Protein AF-A0A2V1BIX9-F1 (afdb_monomer_lite)

Structure (mmCIF, N/CA/C/O backbone):
data_AF-A0A2V1BIX9-F1
#
_entry.id   AF-A0A2V1BIX9-F1
#
loop_
_atom_site.group_PDB
_atom_site.id
_atom_site.type_symbol
_atom_site.label_atom_id
_atom_site.label_alt_id
_atom_site.label_comp_id
_atom_site.label_asym_id
_atom_site.label_entity_id
_atom_site.label_seq_id
_atom_site.pdbx_PDB_ins_code
_atom_site.Cartn_x
_atom_site.Cartn_y
_atom_site.Cartn_z
_atom_site.occupancy
_atom_site.B_iso_or_equiv
_atom_site.auth_seq_id
_atom_site.auth_comp_id
_atom_site.auth_asym_id
_atom_site.auth_atom_id
_atom_site.pdbx_PDB_model_num
ATOM 1 N N . SER A 1 1 ? 11.055 4.282 -19.308 1.00 77.00 1 SER A N 1
ATOM 2 C CA . SER A 1 1 ? 12.093 5.345 -19.260 1.00 77.00 1 SER A CA 1
ATOM 3 C C . SER A 1 1 ? 12.075 6.174 -20.543 1.00 77.00 1 SER A C 1
ATOM 5 O O . SER A 1 1 ? 12.143 5.588 -21.618 1.00 77.00 1 SER A O 1
ATOM 7 N N . LEU A 1 2 ? 12.036 7.515 -20.472 1.00 84.62 2 LEU A N 1
ATOM 8 C CA . LEU A 1 2 ? 12.092 8.401 -21.658 1.00 84.62 2 LEU A CA 1
ATOM 9 C C . LEU A 1 2 ? 13.398 8.258 -22.461 1.00 84.62 2 LEU A C 1
ATOM 11 O O . LEU A 1 2 ? 13.407 8.435 -23.678 1.00 84.62 2 LEU A O 1
ATOM 15 N N . LEU A 1 3 ? 14.493 7.877 -21.798 1.00 88.12 3 LEU A N 1
ATOM 16 C CA . LEU A 1 3 ? 15.776 7.629 -22.459 1.00 88.12 3 LEU A CA 1
ATOM 17 C C . LEU A 1 3 ? 15.708 6.441 -23.425 1.00 88.12 3 LEU A C 1
ATOM 19 O O . LEU A 1 3 ? 16.357 6.482 -24.464 1.00 88.12 3 LEU A O 1
ATOM 23 N N . LEU A 1 4 ? 14.892 5.419 -23.133 1.00 88.06 4 LEU A N 1
ATOM 24 C CA . LEU A 1 4 ? 14.691 4.287 -24.047 1.00 88.06 4 LEU A CA 1
ATOM 25 C C . LEU A 1 4 ? 13.944 4.704 -25.317 1.00 88.06 4 LEU A C 1
ATOM 27 O O . LEU A 1 4 ? 14.273 4.220 -26.394 1.00 88.06 4 LEU A O 1
ATOM 31 N N . VAL A 1 5 ? 12.990 5.635 -25.206 1.00 90.31 5 VAL A N 1
ATOM 32 C CA . VAL A 1 5 ? 12.296 6.211 -26.370 1.00 90.31 5 VAL A CA 1
ATOM 33 C C . VAL A 1 5 ? 13.284 6.988 -27.239 1.00 90.31 5 VAL A C 1
ATOM 35 O O . VAL A 1 5 ? 13.333 6.801 -28.453 1.00 90.31 5 VAL A O 1
ATOM 38 N N . ARG A 1 6 ? 14.144 7.803 -26.613 1.00 90.81 6 ARG A N 1
ATOM 39 C CA . ARG A 1 6 ? 15.203 8.530 -27.325 1.00 90.81 6 ARG A CA 1
ATOM 40 C C . ARG A 1 6 ? 16.206 7.584 -27.989 1.00 90.81 6 ARG A C 1
ATOM 42 O O . ARG A 1 6 ? 16.569 7.801 -29.140 1.00 90.81 6 ARG A O 1
ATOM 49 N N . LEU A 1 7 ? 16.620 6.524 -27.293 1.00 89.69 7 LEU A N 1
ATOM 50 C CA . LEU A 1 7 ? 17.505 5.495 -27.837 1.00 89.69 7 LEU A CA 1
ATOM 51 C C . LEU A 1 7 ? 16.885 4.817 -29.066 1.00 89.69 7 LEU A C 1
ATOM 53 O O . LEU A 1 7 ? 17.559 4.679 -30.081 1.00 89.69 7 LEU A O 1
ATOM 57 N N . GLN A 1 8 ? 15.602 4.451 -29.005 1.00 90.38 8 GLN A N 1
ATOM 58 C CA . GLN A 1 8 ? 14.879 3.870 -30.138 1.00 90.38 8 GLN A CA 1
ATOM 59 C C . GLN A 1 8 ? 14.873 4.808 -31.357 1.00 90.38 8 GLN A C 1
ATOM 61 O O . GLN A 1 8 ? 15.106 4.341 -32.470 1.00 90.38 8 GLN A O 1
ATOM 66 N N . SER A 1 9 ? 14.658 6.117 -31.151 1.00 92.00 9 SER A N 1
ATOM 67 C CA . SER A 1 9 ? 14.722 7.121 -32.229 1.00 92.00 9 SER A CA 1
ATOM 68 C C . SER A 1 9 ? 16.102 7.158 -32.882 1.00 92.00 9 SER A C 1
ATOM 70 O O . SER A 1 9 ? 16.207 7.055 -34.099 1.00 92.00 9 SER A O 1
ATOM 72 N N . ILE A 1 10 ? 17.169 7.207 -32.076 1.00 91.81 10 ILE A N 1
ATOM 73 C CA . ILE A 1 10 ? 18.553 7.246 -32.576 1.00 91.81 10 ILE A CA 1
ATOM 74 C C . ILE A 1 10 ? 18.898 5.968 -33.353 1.00 91.81 10 ILE A C 1
ATOM 76 O O . ILE A 1 10 ? 19.552 6.038 -34.393 1.00 91.81 10 ILE A O 1
ATOM 80 N N . ILE A 1 11 ? 18.457 4.800 -32.873 1.00 89.69 11 ILE A N 1
ATOM 81 C CA . ILE A 1 11 ? 18.672 3.524 -33.571 1.00 89.69 11 ILE A CA 1
ATOM 82 C C . ILE A 1 11 ? 17.945 3.528 -34.920 1.00 89.69 11 ILE A C 1
ATOM 84 O O . ILE A 1 11 ? 18.535 3.148 -35.931 1.00 89.69 11 ILE A O 1
ATOM 88 N N . LYS A 1 12 ? 16.698 4.011 -34.950 1.00 89.81 12 LYS A N 1
ATOM 89 C CA . LYS A 1 12 ? 15.920 4.144 -36.184 1.00 89.81 12 LYS A CA 1
ATOM 90 C C . LYS A 1 12 ? 16.605 5.072 -37.184 1.00 89.81 12 LYS A C 1
ATOM 92 O O . LYS A 1 12 ? 16.727 4.709 -38.344 1.00 89.81 12 LYS A O 1
ATOM 97 N N . GLU A 1 13 ? 17.071 6.237 -36.746 1.00 94.12 13 GLU A N 1
ATOM 98 C CA . GLU A 1 13 ? 17.726 7.223 -37.614 1.00 94.12 13 GLU A CA 1
ATOM 99 C C . GLU A 1 13 ? 19.058 6.718 -38.185 1.00 94.12 13 GLU A C 1
ATOM 101 O O . GLU A 1 13 ? 19.341 6.939 -39.359 1.00 94.12 13 GLU A O 1
ATOM 106 N N . ARG A 1 14 ? 19.881 6.035 -37.376 1.00 92.81 14 ARG A N 1
ATOM 107 C CA . ARG A 1 14 ? 21.231 5.611 -37.791 1.00 92.81 14 ARG A CA 1
ATOM 108 C C . ARG A 1 14 ? 21.279 4.272 -38.514 1.00 92.81 14 ARG A C 1
ATOM 110 O O . ARG A 1 14 ? 22.131 4.093 -39.376 1.00 92.81 14 ARG A O 1
ATOM 117 N N . PHE A 1 15 ? 20.414 3.334 -38.141 1.00 88.12 15 PHE A N 1
ATOM 118 C CA . PHE A 1 15 ? 20.459 1.957 -38.642 1.00 88.12 15 PHE A CA 1
ATOM 119 C C . PHE A 1 15 ? 19.216 1.572 -39.446 1.00 88.12 15 PHE A C 1
ATOM 121 O O . PHE A 1 15 ? 19.151 0.458 -39.951 1.00 88.12 15 PHE A O 1
ATOM 128 N N . ASN A 1 16 ? 18.233 2.473 -39.576 1.00 87.44 16 ASN A N 1
ATOM 129 C CA . ASN A 1 16 ? 16.970 2.238 -40.280 1.00 87.44 16 ASN A CA 1
ATOM 130 C C . ASN A 1 16 ? 16.176 1.022 -39.753 1.00 87.44 16 ASN A C 1
ATOM 132 O O . ASN A 1 16 ? 15.458 0.356 -40.496 1.00 87.44 16 ASN A O 1
ATOM 136 N N . ILE A 1 17 ? 16.299 0.728 -38.452 1.00 86.19 17 ILE A N 1
ATOM 137 C CA . ILE A 1 17 ? 15.626 -0.392 -37.777 1.00 86.19 17 ILE A CA 1
ATOM 138 C C . ILE A 1 17 ? 14.797 0.133 -36.606 1.00 86.19 17 ILE A C 1
ATOM 140 O O . ILE A 1 17 ? 15.253 0.960 -35.817 1.00 86.19 17 ILE A O 1
ATOM 144 N N . VAL A 1 18 ? 13.578 -0.388 -36.449 1.00 84.12 18 VAL A N 1
ATOM 145 C CA . VAL A 1 18 ? 12.706 -0.082 -35.307 1.00 84.12 18 VAL A CA 1
ATOM 146 C C . VAL A 1 18 ? 12.663 -1.279 -34.365 1.00 84.12 18 VAL A C 1
ATOM 148 O O . VAL A 1 18 ? 11.958 -2.255 -34.606 1.00 84.12 18 VAL A O 1
ATOM 151 N N . LEU A 1 19 ? 13.401 -1.194 -33.260 1.00 84.19 19 LEU A N 1
ATOM 152 C CA . LEU A 1 19 ? 13.355 -2.205 -32.203 1.00 84.19 19 LEU A CA 1
ATOM 153 C C . LEU A 1 19 ? 12.205 -1.906 -31.231 1.00 84.19 19 LEU A C 1
ATOM 155 O O . LEU A 1 19 ? 12.135 -0.782 -30.734 1.00 84.19 19 LEU A O 1
ATOM 159 N N . PRO A 1 20 ? 11.320 -2.865 -30.898 1.00 84.94 20 PRO A N 1
ATOM 160 C CA . PRO A 1 20 ? 10.276 -2.653 -29.897 1.00 84.94 20 PRO A CA 1
ATOM 161 C C . PRO A 1 20 ? 10.855 -2.228 -28.539 1.00 84.94 20 PRO A C 1
ATOM 163 O O . PRO A 1 20 ? 11.797 -2.851 -28.043 1.00 84.94 20 PRO A O 1
ATOM 166 N N . LEU A 1 21 ? 10.254 -1.223 -27.887 1.00 84.81 21 LEU A N 1
ATOM 167 C CA . LEU A 1 21 ? 10.728 -0.698 -26.593 1.00 84.81 21 LEU A CA 1
ATOM 168 C C . LEU A 1 21 ? 10.869 -1.784 -25.518 1.00 84.81 21 LEU A C 1
ATOM 170 O O . LEU A 1 21 ? 11.794 -1.735 -24.715 1.00 84.81 21 LEU A O 1
ATOM 174 N N . VAL A 1 22 ? 10.003 -2.802 -25.533 1.00 81.50 22 VAL A N 1
ATOM 175 C CA . VAL A 1 22 ? 10.075 -3.945 -24.608 1.00 81.50 22 VAL A CA 1
ATOM 176 C C . VAL A 1 22 ? 11.367 -4.754 -24.792 1.00 81.50 22 VAL A C 1
ATOM 178 O O . VAL A 1 22 ? 11.924 -5.240 -23.809 1.00 81.50 22 VAL A O 1
ATOM 181 N N . LYS A 1 23 ? 11.873 -4.892 -26.027 1.00 79.88 23 LYS A N 1
ATOM 182 C CA . LYS A 1 23 ? 13.157 -5.565 -26.294 1.00 79.88 23 LYS A CA 1
ATOM 183 C C . LYS A 1 23 ? 14.329 -4.693 -25.844 1.00 79.88 23 LYS A C 1
ATOM 185 O O . LYS A 1 23 ? 15.219 -5.197 -25.167 1.00 79.88 23 LYS A O 1
ATOM 190 N N . LEU A 1 24 ? 14.269 -3.386 -26.113 1.00 83.69 24 LEU A N 1
ATOM 191 C CA . LEU A 1 24 ? 15.266 -2.423 -25.627 1.00 83.69 24 LEU A CA 1
ATOM 192 C C . LEU A 1 24 ? 15.331 -2.382 -24.092 1.00 83.69 24 LEU A C 1
ATOM 194 O O . LEU A 1 24 ? 16.415 -2.323 -23.532 1.00 83.69 24 LEU A O 1
ATOM 198 N N . TYR A 1 25 ? 14.190 -2.491 -23.406 1.00 81.81 25 TYR A N 1
ATOM 199 C CA . TYR A 1 25 ? 14.132 -2.551 -21.944 1.00 81.81 25 TYR A CA 1
ATOM 200 C C . TYR A 1 25 ? 14.817 -3.804 -21.372 1.00 81.81 25 TYR A C 1
ATOM 202 O O . TYR A 1 25 ? 15.436 -3.745 -20.313 1.00 81.81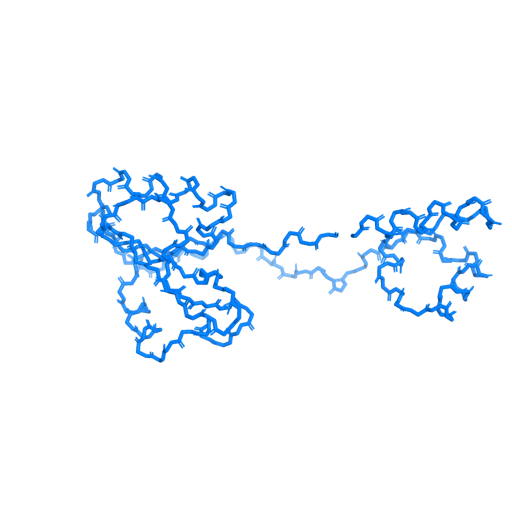 25 TYR A O 1
ATOM 210 N N . LYS A 1 26 ? 14.725 -4.949 -22.064 1.00 77.81 26 LYS A N 1
ATOM 211 C CA . LYS A 1 26 ? 15.361 -6.212 -21.642 1.00 77.81 26 LYS A CA 1
ATOM 212 C C . LYS A 1 26 ? 16.866 -6.264 -21.936 1.00 77.81 26 LYS A C 1
ATOM 214 O O . LYS A 1 26 ? 17.571 -7.075 -21.334 1.00 77.81 26 LYS A O 1
ATOM 219 N N . CYS A 1 27 ? 17.360 -5.428 -22.846 1.00 79.38 27 CYS A N 1
ATOM 220 C CA . CYS A 1 27 ? 18.769 -5.368 -23.218 1.00 79.38 27 CYS A CA 1
ATOM 221 C C . CYS A 1 27 ? 19.489 -4.254 -22.469 1.00 79.38 27 CYS A C 1
ATOM 223 O O . CYS A 1 27 ? 19.478 -3.098 -22.875 1.00 79.38 27 CYS A O 1
ATOM 225 N N . SER A 1 28 ? 20.154 -4.623 -21.379 1.00 75.44 28 SER A N 1
ATOM 226 C CA . SER A 1 28 ? 20.902 -3.689 -20.536 1.00 75.44 28 SER A CA 1
ATOM 227 C C . SER A 1 28 ? 22.365 -3.487 -20.953 1.00 75.44 28 SER A C 1
ATOM 229 O O . SER A 1 28 ? 23.058 -2.696 -20.320 1.00 75.44 28 SER A O 1
ATOM 231 N N . THR A 1 29 ? 22.856 -4.176 -21.991 1.00 84.25 29 THR A N 1
ATOM 232 C CA . THR A 1 29 ? 24.261 -4.102 -22.430 1.00 84.25 29 THR A CA 1
ATOM 233 C C . THR A 1 29 ? 24.391 -3.702 -23.897 1.00 84.25 29 THR A C 1
ATOM 235 O O . THR A 1 29 ? 23.564 -4.067 -24.735 1.00 84.25 29 THR A O 1
ATOM 238 N N . LEU A 1 30 ? 25.461 -2.960 -24.208 1.00 84.88 30 LEU A N 1
ATOM 239 C CA . LEU A 1 30 ? 25.749 -2.472 -25.560 1.00 84.88 30 LEU A CA 1
ATOM 240 C C . LEU A 1 30 ? 25.995 -3.623 -26.543 1.00 84.88 30 LEU A C 1
ATOM 242 O O . LEU A 1 30 ? 25.495 -3.579 -27.660 1.00 84.88 30 LEU A O 1
ATOM 246 N N . ASP A 1 31 ? 26.682 -4.672 -26.094 1.00 84.19 31 ASP A N 1
ATOM 247 C CA . ASP A 1 31 ? 26.944 -5.884 -26.875 1.00 84.19 31 ASP A CA 1
ATOM 248 C C . ASP A 1 31 ? 25.646 -6.576 -27.337 1.00 84.19 31 ASP A C 1
ATOM 250 O O . ASP A 1 31 ? 25.434 -6.803 -28.528 1.00 84.19 31 ASP A O 1
ATOM 254 N N . ARG A 1 32 ? 24.690 -6.787 -26.420 1.00 82.38 32 ARG A N 1
ATOM 255 C CA . ARG A 1 32 ? 23.378 -7.363 -26.765 1.00 82.38 32 ARG A CA 1
ATOM 256 C C . ARG A 1 32 ? 22.563 -6.468 -27.692 1.00 82.38 32 ARG A C 1
ATOM 258 O O . ARG A 1 32 ? 21.849 -6.977 -28.553 1.00 82.38 32 ARG A O 1
ATOM 265 N N . LEU A 1 33 ? 22.641 -5.149 -27.514 1.00 86.06 33 LEU A N 1
ATOM 266 C CA . LEU A 1 33 ? 21.972 -4.197 -28.403 1.00 86.06 33 LEU A CA 1
ATOM 267 C C . LEU A 1 33 ? 22.585 -4.213 -29.808 1.00 86.06 33 LEU A C 1
ATOM 269 O O . LEU A 1 33 ? 21.837 -4.203 -30.781 1.00 86.06 33 LEU A O 1
ATOM 273 N N . ALA A 1 34 ? 23.913 -4.294 -29.922 1.00 87.69 34 ALA A N 1
ATOM 274 C CA . ALA A 1 34 ? 24.604 -4.412 -31.203 1.00 87.69 34 ALA A CA 1
ATOM 275 C C . ALA A 1 34 ? 24.210 -5.704 -31.932 1.00 87.69 34 ALA A C 1
ATOM 277 O O . ALA A 1 34 ? 23.839 -5.649 -33.104 1.00 87.69 34 ALA A O 1
ATOM 278 N N . GLY A 1 35 ? 24.175 -6.836 -31.219 1.00 84.94 35 GLY A N 1
ATOM 279 C CA . GLY A 1 35 ? 23.688 -8.103 -31.767 1.00 84.94 35 GLY A CA 1
ATOM 280 C C . GLY A 1 35 ? 22.238 -8.024 -32.260 1.00 84.94 35 GLY A C 1
ATOM 281 O O . GLY A 1 35 ? 21.924 -8.518 -33.336 1.00 84.94 35 GLY A O 1
ATOM 282 N N . MET A 1 36 ? 21.354 -7.328 -31.534 1.00 79.38 36 MET A N 1
ATOM 283 C CA . MET A 1 36 ? 19.959 -7.138 -31.962 1.00 79.38 36 MET A CA 1
ATOM 284 C C . MET A 1 36 ? 19.796 -6.248 -33.195 1.00 79.38 36 MET A C 1
ATOM 286 O O . MET A 1 36 ? 18.850 -6.444 -33.949 1.00 79.38 36 MET A O 1
ATOM 290 N N . ILE A 1 37 ? 20.669 -5.258 -33.392 1.00 83.75 37 ILE A N 1
ATOM 291 C CA . ILE A 1 37 ? 20.644 -4.405 -34.591 1.00 83.75 37 ILE A CA 1
ATOM 292 C C . ILE A 1 37 ? 21.078 -5.208 -35.825 1.00 83.75 37 ILE A C 1
ATOM 294 O O . ILE A 1 37 ? 20.593 -4.953 -36.923 1.00 83.75 37 ILE A O 1
ATOM 298 N N . GLN A 1 38 ? 21.967 -6.185 -35.649 1.00 83.62 38 GLN A N 1
ATOM 299 C CA . GLN A 1 38 ? 22.480 -7.021 -36.735 1.00 83.62 38 GLN A CA 1
ATOM 300 C C . GLN A 1 38 ? 21.545 -8.183 -37.110 1.00 83.62 38 GLN A C 1
ATOM 302 O O . GLN A 1 38 ? 21.691 -8.739 -38.195 1.00 83.62 38 GLN A O 1
ATOM 307 N N . ASP A 1 39 ? 20.581 -8.539 -36.253 1.00 78.06 39 ASP A N 1
ATOM 308 C CA . ASP A 1 39 ? 19.655 -9.651 -36.480 1.00 78.06 39 ASP A CA 1
ATOM 309 C C . ASP A 1 39 ? 18.254 -9.170 -36.934 1.00 78.06 39 ASP A C 1
ATOM 311 O O . ASP A 1 39 ? 17.444 -8.712 -36.116 1.00 78.06 39 ASP A O 1
ATOM 315 N N . PRO A 1 40 ? 17.901 -9.314 -38.226 1.00 64.75 40 PRO A N 1
ATOM 316 C CA . PRO A 1 40 ? 16.609 -8.879 -38.758 1.00 64.75 40 PRO A CA 1
ATOM 317 C C . PRO A 1 40 ? 15.404 -9.664 -38.203 1.00 64.75 40 PRO A C 1
ATOM 319 O O . PRO A 1 40 ? 14.282 -9.144 -38.219 1.00 64.75 4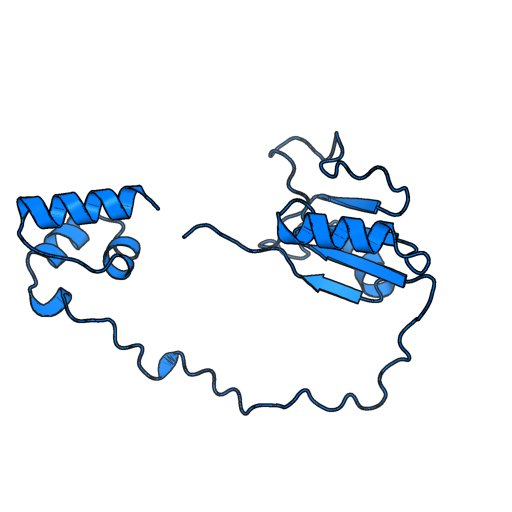0 PRO A O 1
ATOM 322 N N . SER A 1 41 ? 15.603 -10.868 -37.645 1.00 66.56 41 SER A N 1
ATOM 323 C CA . SER A 1 41 ? 14.536 -11.666 -37.015 1.00 66.56 41 SER A CA 1
ATOM 324 C C . SER A 1 41 ? 14.019 -11.038 -35.710 1.00 66.56 41 SER A C 1
ATOM 326 O O . SER A 1 41 ? 12.909 -11.317 -35.247 1.00 66.56 41 SER A O 1
ATOM 328 N N . MET A 1 42 ? 14.776 -10.098 -35.139 1.00 63.53 42 MET A N 1
ATOM 329 C CA . MET A 1 42 ? 14.475 -9.470 -33.855 1.00 63.53 42 MET A CA 1
ATOM 330 C C . MET A 1 42 ? 13.504 -8.289 -33.950 1.00 63.53 42 MET A C 1
ATOM 332 O O . MET A 1 42 ? 13.084 -7.756 -32.918 1.00 63.53 42 MET A O 1
ATOM 336 N N . SER A 1 43 ? 13.046 -7.938 -35.150 1.00 62.91 43 SER A N 1
ATOM 337 C CA . SER A 1 43 ? 11.919 -7.021 -35.375 1.00 62.91 43 SER A CA 1
ATOM 338 C C . SER A 1 43 ? 10.547 -7.665 -35.114 1.00 62.91 43 SER A C 1
ATOM 340 O O . SER A 1 43 ? 9.555 -6.954 -34.960 1.00 62.91 43 SER A O 1
ATOM 342 N N . GLN A 1 44 ? 10.486 -8.998 -34.991 1.00 63.53 44 GLN A N 1
ATOM 343 C CA . GLN A 1 44 ? 9.225 -9.719 -34.813 1.00 63.53 44 GLN A CA 1
ATOM 344 C C . GLN A 1 44 ? 8.531 -9.350 -33.486 1.00 63.53 44 GLN A C 1
ATOM 346 O O . GLN A 1 44 ? 9.206 -9.247 -32.442 1.00 63.53 44 GLN A O 1
ATOM 351 N N . PRO A 1 45 ? 7.197 -9.160 -33.499 1.00 60.91 45 PRO A N 1
ATOM 352 C CA . PRO A 1 45 ? 6.417 -8.879 -32.302 1.00 60.91 45 PRO A CA 1
ATOM 353 C C . PRO A 1 45 ? 6.557 -10.019 -31.288 1.00 60.91 45 PRO A C 1
ATOM 355 O O . PRO A 1 45 ? 6.636 -11.192 -31.644 1.00 60.91 45 PRO A O 1
ATOM 358 N N . ILE A 1 46 ? 6.606 -9.668 -30.001 1.00 60.31 46 ILE A N 1
ATOM 359 C CA . ILE A 1 46 ? 6.617 -10.663 -28.924 1.00 60.31 46 ILE A CA 1
ATOM 360 C C . ILE A 1 46 ? 5.225 -11.297 -28.885 1.00 60.31 46 ILE A C 1
ATOM 362 O O . ILE A 1 46 ? 4.277 -10.682 -28.396 1.00 60.31 46 ILE A O 1
ATOM 366 N N . VAL A 1 47 ? 5.112 -12.518 -29.405 1.00 62.59 47 VAL A N 1
ATOM 367 C CA . VAL A 1 47 ? 3.941 -13.368 -29.199 1.00 62.59 47 VAL A CA 1
ATOM 368 C C . VAL A 1 47 ? 4.028 -13.883 -27.768 1.00 62.59 47 VAL A C 1
ATOM 370 O O . VAL A 1 47 ? 4.927 -14.640 -27.411 1.00 62.59 47 VAL A O 1
ATOM 373 N N . TRP A 1 48 ? 3.139 -13.401 -26.907 1.00 59.28 48 TRP A N 1
ATOM 374 C CA . TRP A 1 48 ? 3.032 -13.889 -25.537 1.00 59.28 48 TRP A CA 1
ATOM 375 C C . TRP A 1 48 ? 2.380 -15.275 -25.570 1.00 59.28 48 TRP A C 1
ATOM 377 O O . TRP A 1 48 ? 1.163 -15.403 -25.488 1.00 59.28 48 TRP A O 1
ATOM 387 N N . GLU A 1 49 ? 3.191 -16.309 -25.771 1.00 60.50 49 GLU A N 1
ATOM 388 C CA . GLU A 1 49 ? 2.747 -17.703 -25.755 1.00 60.50 49 GLU A CA 1
ATOM 389 C C . GLU A 1 49 ? 2.268 -18.137 -24.356 1.00 60.50 49 GLU A C 1
ATOM 391 O O . GLU A 1 49 ? 2.603 -17.536 -23.331 1.00 60.50 49 GLU A O 1
ATOM 396 N N . ASP A 1 50 ? 1.511 -19.237 -24.331 1.00 55.28 50 ASP A N 1
ATOM 397 C CA . ASP A 1 50 ? 0.704 -19.813 -23.243 1.00 55.28 50 ASP A CA 1
ATOM 398 C C . ASP A 1 50 ? 1.340 -19.936 -21.838 1.00 55.28 50 ASP A C 1
ATOM 400 O O . ASP A 1 50 ? 0.627 -20.211 -20.873 1.00 55.28 50 ASP A O 1
ATOM 404 N N . LYS A 1 51 ? 2.645 -19.694 -21.653 1.00 54.34 51 LYS A N 1
ATOM 405 C CA . LYS A 1 51 ? 3.333 -19.796 -20.347 1.00 54.34 51 LYS A CA 1
ATOM 406 C C . LYS A 1 51 ? 2.922 -18.731 -19.320 1.00 54.34 51 LYS A C 1
ATOM 408 O O . LYS A 1 51 ? 3.240 -18.886 -18.144 1.00 54.34 51 LYS A O 1
ATOM 413 N N . VAL A 1 52 ? 2.210 -17.679 -19.739 1.00 57.66 52 VAL A N 1
ATOM 414 C CA . VAL A 1 52 ? 1.626 -16.648 -18.849 1.00 57.66 52 VAL A CA 1
ATOM 415 C C . VAL A 1 52 ? 0.093 -16.724 -18.821 1.00 57.66 52 VAL A C 1
ATOM 417 O O . VAL A 1 52 ? -0.552 -15.896 -18.179 1.00 57.66 52 VAL A O 1
ATOM 420 N N . LYS A 1 53 ? -0.526 -17.740 -19.452 1.00 56.06 53 LYS A N 1
ATOM 421 C CA . LYS A 1 53 ? -1.931 -18.054 -19.171 1.00 56.06 53 LYS A CA 1
ATOM 422 C C . LYS A 1 53 ? -2.007 -18.557 -17.740 1.00 56.06 53 LYS A C 1
ATOM 424 O O . LYS A 1 53 ? -1.859 -19.743 -17.454 1.00 56.06 53 LYS A O 1
ATOM 429 N N . LEU A 1 54 ? -2.255 -17.621 -16.834 1.00 57.03 54 LEU A N 1
ATOM 430 C CA . LEU A 1 54 ? -2.889 -17.896 -15.564 1.00 57.03 54 LEU A CA 1
ATOM 431 C C . LEU A 1 54 ? -4.061 -18.835 -15.868 1.00 57.03 54 LEU A C 1
ATOM 433 O O . LEU A 1 54 ? -5.055 -18.416 -16.463 1.00 57.03 54 LEU A O 1
ATOM 437 N N . LYS A 1 55 ? -3.938 -20.115 -15.486 1.00 62.72 55 LYS A N 1
ATOM 438 C CA . LYS A 1 55 ? -5.068 -21.049 -15.394 1.00 62.72 55 LYS A CA 1
ATOM 439 C C . LYS A 1 55 ? -5.954 -20.598 -14.232 1.00 62.72 55 LYS A C 1
ATOM 441 O O . LYS A 1 55 ? -6.178 -21.329 -13.277 1.00 62.72 55 LYS A O 1
ATOM 446 N N . ILE A 1 56 ? -6.416 -19.353 -14.280 1.00 58.53 56 ILE A N 1
ATOM 447 C CA . ILE A 1 56 ? -7.514 -18.893 -13.460 1.00 58.53 56 ILE A CA 1
ATOM 448 C C . ILE A 1 56 ? -8.725 -19.535 -14.121 1.00 58.53 56 ILE A C 1
ATOM 450 O O . ILE A 1 56 ? -9.346 -18.975 -15.021 1.00 58.53 56 ILE A O 1
ATOM 454 N N . SER A 1 57 ? -9.053 -20.755 -13.693 1.00 60.66 57 SER A N 1
ATOM 455 C CA . SER A 1 57 ? -10.462 -21.115 -13.625 1.00 60.66 57 SER A CA 1
ATOM 456 C C . SER A 1 57 ? -11.107 -19.955 -12.885 1.00 60.66 57 SER A C 1
ATOM 458 O O . SER A 1 57 ? -10.697 -19.683 -11.756 1.00 60.66 57 SER A O 1
ATOM 460 N N . TYR A 1 58 ? -11.983 -19.201 -13.547 1.00 55.22 58 TYR A N 1
ATOM 461 C CA . TYR A 1 58 ? -12.720 -18.102 -12.938 1.00 55.22 58 TYR A CA 1
ATOM 462 C C . TYR A 1 58 ? -13.430 -18.646 -11.698 1.00 55.22 58 TYR A C 1
ATOM 464 O O . TYR A 1 58 ? -14.564 -19.115 -11.765 1.00 55.22 58 TYR A O 1
ATOM 472 N N . VAL A 1 59 ? -12.764 -18.594 -10.547 1.00 56.31 59 VAL A N 1
ATOM 473 C CA . VAL A 1 59 ? -13.424 -18.719 -9.266 1.00 56.31 59 VAL A CA 1
ATOM 474 C C . VAL A 1 59 ? -14.094 -17.370 -9.121 1.00 56.31 59 VAL A C 1
ATOM 476 O O . VAL A 1 59 ? -13.520 -16.419 -8.594 1.00 56.31 59 VAL A O 1
ATOM 479 N N . ARG A 1 60 ? -15.292 -17.249 -9.703 1.00 56.94 60 ARG A N 1
ATOM 480 C CA . ARG A 1 60 ? -16.259 -16.236 -9.290 1.00 56.94 60 ARG A CA 1
ATOM 481 C C . ARG A 1 60 ? -16.238 -16.304 -7.769 1.00 56.94 60 ARG A C 1
ATOM 483 O O . ARG A 1 60 ? -16.496 -17.389 -7.253 1.00 56.94 60 ARG A O 1
ATOM 490 N N . GLY A 1 61 ? -15.752 -15.228 -7.137 1.00 58.84 61 GLY A N 1
ATOM 491 C CA . GLY A 1 61 ? -15.144 -15.260 -5.801 1.00 58.84 61 GLY A CA 1
ATOM 492 C C . GLY A 1 61 ? -15.818 -16.281 -4.901 1.00 58.84 61 GLY A C 1
ATOM 493 O O . GLY A 1 61 ? -17.042 -16.230 -4.765 1.00 58.84 61 GLY A O 1
ATOM 494 N N . ALA A 1 62 ? -15.035 -17.241 -4.393 1.00 62.22 62 ALA A N 1
ATOM 495 C CA . ALA A 1 62 ? -15.546 -18.335 -3.578 1.00 62.22 62 ALA A CA 1
ATOM 496 C C . ALA A 1 62 ? -16.543 -17.756 -2.574 1.00 62.22 62 ALA A C 1
ATOM 498 O O . ALA A 1 62 ? -16.215 -16.809 -1.854 1.00 62.22 62 ALA A O 1
ATOM 499 N N . LYS A 1 63 ? -17.784 -18.252 -2.611 1.00 65.56 63 LYS A N 1
ATOM 500 C CA . LYS A 1 63 ? -18.827 -17.809 -1.694 1.00 65.56 63 LYS A CA 1
ATOM 501 C C . LYS A 1 63 ? -18.266 -18.049 -0.297 1.00 65.56 63 LYS A C 1
ATOM 503 O O . LYS A 1 63 ? -18.008 -19.194 0.054 1.00 65.56 63 LYS A O 1
ATOM 508 N N . LEU A 1 64 ? -17.974 -16.973 0.432 1.00 65.06 64 LEU A N 1
ATOM 509 C CA . LEU A 1 64 ? -17.427 -17.087 1.777 1.00 65.06 64 LEU A CA 1
ATOM 510 C C . LEU A 1 64 ? -18.452 -17.866 2.599 1.00 65.06 64 LEU A C 1
ATOM 512 O O . LEU A 1 64 ? -19.589 -17.417 2.751 1.00 65.06 64 LEU A O 1
ATOM 516 N N . GLU A 1 65 ? -18.084 -19.053 3.067 1.00 66.50 65 GLU A N 1
ATOM 517 C CA . GLU A 1 65 ? -18.894 -19.778 4.037 1.00 66.50 65 GLU A CA 1
ATOM 518 C C . GLU A 1 65 ? -18.732 -19.056 5.377 1.00 66.50 65 GLU A C 1
ATOM 520 O O . GLU A 1 65 ? -17.618 -18.905 5.873 1.00 66.50 65 GLU A O 1
ATOM 525 N N . ASN A 1 66 ? -19.836 -18.533 5.921 1.00 63.59 66 ASN A N 1
ATOM 526 C CA . ASN A 1 66 ? -19.848 -17.656 7.098 1.00 63.59 66 ASN A CA 1
ATOM 527 C C . ASN A 1 66 ? -18.945 -16.410 6.970 1.00 63.59 66 ASN A C 1
ATOM 529 O O . ASN A 1 66 ? -17.940 -16.285 7.679 1.00 63.59 66 ASN A O 1
ATOM 533 N N . PRO A 1 67 ? -19.303 -15.425 6.121 1.00 69.56 67 PRO A N 1
ATOM 534 C CA . PRO A 1 67 ? -18.624 -14.142 6.169 1.00 69.56 67 PRO A CA 1
ATOM 535 C C . PRO A 1 67 ? -18.842 -13.540 7.559 1.00 69.56 67 PRO A C 1
ATOM 537 O O . PRO A 1 67 ? -19.978 -13.428 8.029 1.00 69.56 67 PRO A O 1
ATOM 540 N N . LYS A 1 68 ? -17.754 -13.148 8.230 1.00 69.25 68 LYS A N 1
ATOM 541 C CA . LYS A 1 68 ? -17.874 -12.342 9.447 1.00 69.25 68 LYS A CA 1
ATOM 542 C C . LYS A 1 68 ? -18.723 -11.108 9.116 1.00 69.25 68 LYS A C 1
ATOM 544 O O . LYS A 1 68 ? -18.503 -10.505 8.060 1.00 69.25 68 LYS A O 1
ATOM 549 N N . PRO A 1 69 ? -19.685 -10.734 9.977 1.00 68.44 69 PRO A N 1
ATOM 550 C CA . PRO A 1 69 ? -20.498 -9.556 9.738 1.00 68.44 69 PRO A CA 1
ATOM 551 C C . PRO A 1 69 ? -19.583 -8.343 9.581 1.00 68.44 69 PRO A C 1
ATOM 553 O O . PRO A 1 69 ? -18.704 -8.097 10.410 1.00 68.44 69 PRO A O 1
ATOM 556 N N . LEU A 1 70 ? -19.773 -7.614 8.483 1.00 69.69 70 LEU A N 1
ATOM 557 C CA . LEU A 1 70 ? -19.025 -6.395 8.217 1.00 69.69 70 LEU A CA 1
ATOM 558 C C . LEU A 1 70 ? -19.357 -5.385 9.312 1.00 69.69 70 LEU A C 1
ATOM 560 O O . LEU A 1 70 ? -20.517 -5.015 9.497 1.00 69.69 70 LEU A O 1
ATOM 564 N N . ARG A 1 71 ? -18.334 -4.925 10.033 1.00 78.50 71 ARG A N 1
ATOM 565 C CA . ARG A 1 71 ? -18.479 -3.804 10.959 1.00 78.50 71 ARG A CA 1
ATOM 566 C C . ARG A 1 71 ? -18.923 -2.581 10.171 1.00 78.50 71 ARG A C 1
ATOM 568 O O . ARG A 1 71 ? -18.240 -2.154 9.244 1.00 78.50 71 ARG A O 1
ATOM 575 N N . LEU A 1 72 ? -20.090 -2.044 10.515 1.00 80.44 72 LEU A N 1
ATOM 576 C CA . LEU A 1 72 ? -20.671 -0.886 9.834 1.00 80.44 72 LEU A CA 1
ATOM 577 C C . LEU A 1 72 ? -20.194 0.440 10.435 1.00 80.44 72 LEU A C 1
ATOM 579 O O . LEU A 1 72 ? -20.122 1.426 9.707 1.00 80.44 72 LEU A O 1
ATOM 583 N N . THR A 1 73 ? -19.795 0.432 11.707 1.00 88.06 73 THR A N 1
ATOM 584 C CA . THR A 1 73 ? -19.316 1.586 12.476 1.00 88.06 73 THR A CA 1
ATOM 585 C C . THR A 1 73 ? -17.961 1.289 13.119 1.00 88.06 73 THR A C 1
ATOM 587 O O . THR A 1 73 ? -17.565 0.126 13.236 1.00 88.06 73 THR A O 1
ATOM 590 N N . ASN A 1 74 ? -17.257 2.344 13.539 1.00 90.44 74 ASN A N 1
ATOM 591 C CA . ASN A 1 74 ? -15.957 2.278 14.214 1.00 90.44 74 ASN A CA 1
ATOM 592 C C . ASN A 1 74 ? -14.918 1.414 13.468 1.00 90.44 74 ASN A C 1
ATOM 594 O O . ASN A 1 74 ? -14.193 0.622 14.071 1.00 90.44 74 ASN A O 1
ATOM 598 N N . LYS A 1 75 ? -14.895 1.540 12.139 1.00 93.44 75 LYS A N 1
ATOM 599 C CA . LYS A 1 75 ? -14.045 0.759 11.241 1.00 93.44 75 LYS A CA 1
ATOM 600 C C . LYS A 1 75 ? -12.595 1.211 11.345 1.00 93.44 75 LYS A C 1
ATOM 602 O O . LYS A 1 75 ? -12.318 2.410 11.417 1.00 93.44 75 LYS A O 1
ATOM 607 N N . ARG A 1 76 ? -11.680 0.249 11.267 1.00 95.69 76 ARG A N 1
ATOM 608 C CA . ARG A 1 76 ? -10.240 0.480 11.144 1.00 95.69 76 ARG A CA 1
ATOM 609 C C . ARG A 1 76 ? -9.770 0.020 9.776 1.00 95.69 76 ARG A C 1
ATOM 611 O O . ARG A 1 76 ? -9.904 -1.154 9.422 1.00 95.69 76 ARG A O 1
ATOM 618 N N . VAL A 1 77 ? -9.247 0.954 8.989 1.00 96.19 77 VAL A N 1
ATOM 619 C CA . VAL A 1 77 ? -8.831 0.705 7.604 1.00 96.19 77 VAL A CA 1
ATOM 620 C C . VAL A 1 77 ? -7.321 0.763 7.499 1.00 96.19 77 VAL A C 1
ATOM 622 O O . VAL A 1 77 ? -6.696 1.692 7.998 1.00 96.19 77 VAL A O 1
ATOM 625 N N . LEU A 1 78 ? -6.737 -0.193 6.785 1.00 96.62 78 LEU A N 1
ATOM 626 C CA . LEU A 1 78 ? -5.348 -0.133 6.358 1.00 96.62 78 LEU A CA 1
ATOM 627 C C . LEU A 1 78 ? -5.289 0.337 4.907 1.00 96.62 78 LEU A C 1
ATOM 629 O O . LEU A 1 78 ? -5.866 -0.289 4.018 1.00 96.62 78 LEU A O 1
ATOM 633 N N . LEU A 1 79 ? -4.562 1.424 4.660 1.00 96.25 79 LEU A N 1
ATOM 634 C CA . LEU A 1 79 ? -4.386 2.010 3.335 1.00 96.25 79 LEU A CA 1
ATOM 635 C C . LEU A 1 79 ? -2.909 1.992 2.938 1.00 96.25 79 LEU A C 1
ATOM 637 O O . LEU A 1 79 ? -2.048 2.533 3.631 1.00 96.25 79 LEU A O 1
ATOM 641 N N . THR A 1 80 ? -2.619 1.416 1.772 1.00 94.50 80 THR A N 1
ATOM 642 C CA . THR A 1 80 ? -1.306 1.559 1.117 1.00 94.50 80 THR A CA 1
ATOM 643 C C . THR A 1 80 ? -1.377 2.606 0.008 1.00 94.50 80 THR A C 1
ATOM 645 O O . THR A 1 80 ? -2.415 2.758 -0.636 1.00 94.50 80 THR A O 1
ATOM 648 N N . GLY A 1 81 ? -0.269 3.304 -0.251 1.00 91.69 81 GLY A N 1
ATOM 649 C CA . GLY A 1 81 ? -0.221 4.323 -1.305 1.00 91.69 81 GLY A CA 1
ATOM 650 C C . GLY A 1 81 ? -0.955 5.619 -0.942 1.00 91.69 81 GLY A C 1
ATOM 651 O O . GLY A 1 81 ? -1.317 6.375 -1.835 1.00 91.69 81 GLY A O 1
ATOM 652 N N . SER A 1 82 ? -1.154 5.906 0.349 1.00 92.62 82 SER A N 1
ATOM 653 C CA . SER A 1 82 ? -1.868 7.093 0.861 1.00 92.62 82 SER A CA 1
ATOM 654 C C . SER A 1 82 ? -1.273 8.439 0.424 1.00 92.62 82 SER A C 1
ATOM 656 O O . SER A 1 82 ? -1.961 9.453 0.413 1.00 92.62 82 SER A O 1
ATOM 658 N N . THR A 1 83 ? 0.002 8.464 0.030 1.00 89.69 83 THR A N 1
ATOM 659 C CA . THR A 1 83 ? 0.684 9.662 -0.488 1.00 89.69 83 THR A CA 1
ATOM 660 C C . THR A 1 83 ? 0.656 9.761 -2.019 1.00 89.69 83 THR A C 1
ATOM 662 O O . THR A 1 83 ? 1.031 10.796 -2.586 1.00 89.69 83 THR A O 1
ATOM 665 N N . GLU A 1 84 ? 0.203 8.710 -2.704 1.00 86.62 84 GLU A N 1
ATOM 666 C CA . GLU A 1 84 ? 0.071 8.653 -4.158 1.00 86.62 84 GLU A CA 1
ATOM 667 C C . GLU A 1 84 ? -1.251 9.290 -4.611 1.00 86.62 84 GLU A C 1
ATOM 669 O O . GLU A 1 84 ? -2.152 9.522 -3.811 1.00 86.62 84 GLU A O 1
ATOM 674 N N . TYR A 1 85 ? -1.375 9.587 -5.908 1.00 88.12 85 TYR A N 1
ATOM 675 C CA . TYR A 1 85 ? -2.511 10.338 -6.459 1.00 88.12 85 TYR A CA 1
ATOM 676 C C . TYR A 1 85 ? -3.880 9.776 -6.040 1.00 88.12 85 TYR A C 1
ATOM 678 O O . TYR A 1 85 ? -4.669 10.476 -5.416 1.00 88.12 85 TYR A O 1
ATOM 686 N N . LEU A 1 86 ? -4.140 8.496 -6.325 1.00 91.06 86 LEU A N 1
ATOM 687 C CA . LEU A 1 86 ? -5.417 7.864 -5.983 1.00 91.06 86 LEU A CA 1
ATOM 688 C C . LEU A 1 86 ? -5.574 7.682 -4.467 1.00 91.06 86 LEU A C 1
ATOM 690 O O . LEU A 1 86 ? -6.646 7.928 -3.922 1.00 91.06 86 LEU A O 1
ATOM 694 N N . GLY A 1 87 ? -4.506 7.263 -3.784 1.00 93.00 87 GLY A N 1
ATOM 695 C CA . GLY A 1 87 ? -4.560 6.998 -2.350 1.00 93.00 87 GLY A CA 1
ATOM 696 C C . GLY A 1 87 ? -4.842 8.244 -1.516 1.00 93.00 87 GLY A C 1
ATOM 697 O O . GLY A 1 87 ? -5.549 8.126 -0.525 1.00 93.00 87 GLY A O 1
ATOM 698 N N . LYS A 1 88 ? -4.389 9.431 -1.943 1.00 92.81 88 LYS A N 1
ATOM 699 C CA . LYS A 1 88 ? -4.737 10.711 -1.302 1.00 92.81 88 LYS A CA 1
ATOM 700 C C . LYS A 1 88 ? -6.241 10.967 -1.314 1.00 92.81 88 LYS A C 1
ATOM 702 O O . LYS A 1 88 ? -6.823 11.226 -0.272 1.00 92.81 88 LYS A O 1
ATOM 707 N N . HIS A 1 89 ? -6.877 10.819 -2.474 1.00 94.81 89 HIS A N 1
ATOM 708 C CA . HIS A 1 89 ? -8.320 11.028 -2.587 1.00 94.81 89 HIS A CA 1
ATOM 709 C C . HIS A 1 89 ? -9.118 9.989 -1.796 1.00 94.81 89 HIS A C 1
ATOM 711 O O . HIS A 1 89 ? -10.102 10.340 -1.153 1.00 94.81 89 HIS A O 1
ATOM 717 N N . I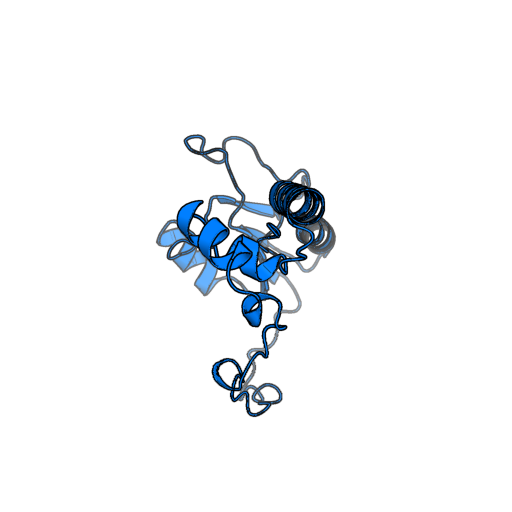LE A 1 90 ? -8.681 8.724 -1.796 1.00 96.12 90 ILE A N 1
ATOM 718 C CA . ILE A 1 90 ? -9.292 7.686 -0.954 1.00 96.12 90 ILE A CA 1
ATOM 719 C C . ILE A 1 90 ? -9.163 8.060 0.525 1.00 96.12 90 ILE A C 1
ATOM 721 O O . ILE A 1 90 ? -10.146 7.993 1.255 1.00 96.12 90 ILE A O 1
ATOM 725 N N . LEU A 1 91 ? -7.974 8.476 0.960 1.00 96.69 91 LEU A N 1
ATOM 726 C CA . LEU A 1 91 ? -7.722 8.892 2.335 1.00 96.69 91 LEU A CA 1
ATOM 727 C C . LEU A 1 91 ? -8.624 10.054 2.758 1.00 96.69 91 LEU A C 1
ATOM 729 O O . LEU A 1 91 ? -9.208 9.995 3.835 1.00 96.69 91 LEU A O 1
ATOM 733 N N . ASP A 1 92 ? -8.776 11.070 1.909 1.00 95.81 92 ASP A N 1
ATOM 734 C CA . ASP A 1 92 ? -9.636 12.219 2.201 1.00 95.81 92 ASP A CA 1
ATOM 735 C C . ASP A 1 92 ? -11.099 11.795 2.392 1.00 95.81 92 ASP A C 1
ATOM 737 O O . ASP A 1 92 ? -11.759 12.255 3.321 1.00 95.81 92 ASP A O 1
ATOM 741 N N . GLN A 1 93 ? -11.598 10.866 1.570 1.00 96.38 93 GLN A N 1
ATOM 742 C CA . GLN A 1 93 ? -12.953 10.328 1.733 1.00 96.38 93 GLN A CA 1
ATOM 743 C C . GLN A 1 93 ? -13.100 9.492 3.012 1.00 96.38 93 GLN A C 1
ATOM 745 O O . GLN A 1 93 ? -14.101 9.618 3.712 1.00 96.38 93 GLN A O 1
ATOM 750 N N . LEU A 1 94 ? -12.099 8.675 3.355 1.00 96.31 94 LEU A N 1
ATOM 751 C CA . LEU A 1 94 ? -12.105 7.897 4.599 1.00 96.31 94 LEU A CA 1
ATOM 752 C C . LEU A 1 94 ? -12.071 8.799 5.838 1.00 96.31 94 LEU A C 1
ATOM 754 O O . LEU A 1 94 ? -12.751 8.516 6.820 1.00 96.31 94 LEU A O 1
ATOM 758 N N . ALA A 1 95 ? -11.311 9.895 5.799 1.00 96.44 95 ALA A N 1
ATOM 759 C CA . ALA A 1 95 ? -11.227 10.846 6.906 1.00 96.44 95 ALA A CA 1
ATOM 760 C C . ALA A 1 95 ? -12.581 11.527 7.186 1.00 96.44 95 ALA A C 1
ATOM 762 O O . ALA A 1 95 ? -12.945 11.735 8.350 1.00 96.44 95 ALA A O 1
ATOM 763 N N . LEU A 1 96 ? -13.347 11.815 6.127 1.00 96.25 96 LEU A N 1
ATOM 764 C CA . LEU A 1 96 ? -14.688 12.401 6.207 1.00 96.25 96 LEU A CA 1
ATOM 765 C C . LEU A 1 96 ? -15.766 11.413 6.677 1.00 96.25 96 LEU A C 1
ATOM 767 O O . LEU A 1 96 ? -16.798 11.850 7.182 1.00 96.25 96 LEU A O 1
ATOM 771 N N . ASP A 1 97 ? -15.551 10.101 6.549 1.00 95.12 97 ASP A N 1
ATOM 772 C CA . ASP A 1 97 ? -16.536 9.097 6.959 1.00 95.12 97 ASP A CA 1
ATOM 773 C C . ASP A 1 97 ? -16.655 9.049 8.501 1.00 95.12 97 ASP A C 1
ATOM 775 O O . ASP A 1 97 ? -15.677 8.734 9.196 1.00 95.12 97 ASP A O 1
ATOM 779 N N . PRO A 1 98 ? -17.837 9.343 9.081 1.00 94.75 98 PRO A N 1
ATOM 780 C CA . PRO A 1 98 ? -18.048 9.287 10.529 1.00 94.75 98 PRO A CA 1
ATOM 781 C C . PRO A 1 98 ? -17.959 7.863 11.093 1.00 94.75 98 PRO A C 1
ATOM 783 O O . PRO A 1 98 ? -17.776 7.689 12.293 1.00 94.75 98 PRO A O 1
ATOM 786 N N . ASN A 1 99 ? -18.058 6.838 10.246 1.00 94.12 99 ASN A N 1
ATOM 787 C CA . ASN A 1 99 ? -17.941 5.444 10.657 1.00 94.12 99 ASN A CA 1
ATOM 788 C C . ASN A 1 99 ? -16.488 4.970 10.766 1.00 94.12 99 ASN A C 1
ATOM 790 O O . ASN A 1 99 ? -16.267 3.836 11.193 1.00 94.12 99 ASN A O 1
ATOM 794 N N . MET A 1 100 ? -15.513 5.793 10.368 1.00 95.06 100 MET A N 1
ATOM 795 C CA . MET A 1 100 ? -14.088 5.482 10.480 1.00 95.06 100 MET A CA 1
ATOM 796 C C . MET A 1 100 ? -13.544 5.914 11.837 1.00 95.06 100 MET A C 1
ATOM 798 O O . MET A 1 100 ? -13.654 7.081 12.214 1.00 95.06 100 MET A O 1
ATOM 802 N N . SER A 1 101 ? -12.941 4.954 12.535 1.00 95.62 101 SER A N 1
ATOM 803 C CA . SER A 1 101 ? -12.229 5.155 13.798 1.00 95.62 101 SER A CA 1
ATOM 804 C C . SER A 1 101 ? -10.769 5.507 13.537 1.00 95.62 101 SER A C 1
ATOM 806 O O . SER A 1 101 ? -10.296 6.562 13.943 1.00 95.62 101 SER A O 1
ATOM 808 N N . GLU A 1 102 ? -10.081 4.643 12.784 1.00 96.88 102 GLU A N 1
ATOM 809 C CA . GLU A 1 102 ? -8.643 4.741 12.534 1.00 96.88 102 GLU A CA 1
ATOM 810 C C . GLU A 1 102 ? -8.336 4.417 11.069 1.00 96.88 102 GLU A C 1
ATOM 812 O O . GLU A 1 102 ? -8.919 3.511 10.460 1.00 96.88 102 GLU A O 1
ATOM 817 N N . ILE A 1 103 ? -7.388 5.156 10.499 1.00 97.50 103 ILE A N 1
ATOM 818 C CA . ILE A 1 103 ? -6.904 4.993 9.133 1.00 97.50 103 ILE A CA 1
ATOM 819 C C . ILE A 1 103 ? -5.391 4.790 9.194 1.00 97.50 103 ILE A C 1
ATOM 821 O O . ILE A 1 103 ? -4.607 5.739 9.260 1.00 97.50 103 ILE A O 1
ATOM 825 N N . HIS A 1 104 ? -4.974 3.528 9.149 1.00 96.69 104 HIS A N 1
ATOM 826 C CA . HIS A 1 104 ? -3.578 3.116 9.208 1.00 96.69 104 HIS A CA 1
ATOM 827 C C . HIS A 1 104 ? -2.948 3.223 7.820 1.00 96.69 104 HIS A C 1
ATOM 829 O O . HIS A 1 104 ? -3.073 2.342 6.963 1.00 96.69 104 HIS A O 1
ATOM 835 N N . CYS A 1 105 ? -2.257 4.331 7.591 1.00 95.44 105 CYS A N 1
ATOM 836 C CA . CYS A 1 105 ? -1.515 4.596 6.374 1.00 95.44 105 CYS A CA 1
ATOM 837 C C . CYS A 1 105 ? -0.139 3.949 6.462 1.00 95.44 105 CYS A C 1
ATOM 839 O O . CYS A 1 105 ? 0.745 4.441 7.160 1.00 95.44 105 CYS A O 1
ATOM 841 N N . ILE A 1 106 ? 0.063 2.856 5.736 1.00 92.88 106 ILE A N 1
ATOM 842 C CA . ILE A 1 106 ? 1.321 2.114 5.779 1.00 92.88 106 ILE A CA 1
ATOM 843 C C . ILE A 1 106 ? 2.182 2.381 4.550 1.00 92.88 106 ILE A C 1
ATOM 845 O O . ILE A 1 106 ? 1.701 2.817 3.501 1.00 92.88 106 ILE A O 1
ATOM 849 N N . THR A 1 107 ? 3.471 2.046 4.646 1.00 86.19 107 THR A N 1
ATOM 850 C CA . THR A 1 107 ? 4.461 2.256 3.574 1.00 86.19 107 THR A CA 1
ATOM 851 C C . THR A 1 107 ? 4.614 3.726 3.175 1.00 86.19 107 THR A C 1
ATOM 853 O O . THR A 1 107 ? 4.957 4.046 2.034 1.00 86.19 107 THR A O 1
ATOM 856 N N . VAL A 1 108 ? 4.389 4.638 4.126 1.00 84.06 108 VAL A N 1
ATOM 857 C CA . VAL A 1 108 ? 4.646 6.062 3.922 1.00 84.06 108 VAL A CA 1
ATOM 858 C C . VAL A 1 108 ? 6.155 6.250 3.785 1.00 84.06 108 VAL A C 1
ATOM 860 O O . VAL A 1 108 ? 6.929 5.987 4.707 1.00 84.06 108 VAL A O 1
ATOM 863 N N . ARG A 1 109 ? 6.596 6.640 2.586 1.00 75.31 109 ARG A N 1
ATOM 864 C CA . ARG A 1 109 ? 8.022 6.767 2.272 1.00 75.31 109 ARG A CA 1
ATOM 865 C C . ARG A 1 109 ? 8.615 7.956 3.030 1.00 75.31 109 ARG A C 1
ATOM 867 O O . ARG A 1 109 ? 8.293 9.106 2.731 1.00 75.31 109 ARG A O 1
ATOM 874 N N . SER A 1 110 ? 9.522 7.684 3.964 1.00 65.88 110 SER A N 1
ATOM 875 C CA . SER A 1 110 ? 10.472 8.682 4.459 1.00 65.88 110 SER A CA 1
ATOM 876 C C . SER A 1 110 ? 11.727 8.687 3.578 1.00 65.88 110 SER A C 1
ATOM 878 O O . SER A 1 110 ? 12.004 7.716 2.870 1.00 65.88 110 SER A O 1
ATOM 880 N N . LYS A 1 111 ? 12.487 9.789 3.581 1.00 59.19 111 LYS A N 1
ATOM 881 C CA . LYS A 1 111 ? 13.838 9.767 3.001 1.00 59.19 111 LYS A CA 1
ATOM 882 C C . LYS A 1 111 ? 14.687 8.792 3.823 1.00 59.19 111 LYS A C 1
ATOM 884 O O . LYS A 1 111 ? 14.569 8.767 5.047 1.00 59.19 111 LYS A O 1
ATOM 889 N N . GLU A 1 112 ? 15.516 7.986 3.163 1.00 53.69 112 GLU A N 1
ATOM 890 C CA . GLU A 1 112 ? 16.387 7.025 3.849 1.00 53.69 112 GLU A CA 1
ATOM 891 C C . GLU A 1 112 ? 17.216 7.711 4.947 1.00 53.69 112 GLU A C 1
ATOM 893 O O . GLU A 1 112 ? 17.703 8.827 4.775 1.00 53.69 112 GLU A O 1
ATOM 898 N N . GLY A 1 113 ? 17.319 7.065 6.112 1.00 52.16 113 GLY A N 1
ATOM 899 C CA . GLY A 1 113 ? 18.051 7.586 7.274 1.00 52.16 113 GLY A CA 1
ATOM 900 C C . GLY A 1 113 ? 17.305 8.634 8.109 1.00 52.16 113 GLY A C 1
ATOM 901 O O . GLY A 1 113 ? 17.733 8.954 9.215 1.00 52.16 113 GLY A O 1
ATOM 902 N N . GLN A 1 114 ? 16.162 9.132 7.641 1.00 51.72 114 GLN A N 1
ATOM 903 C CA . GLN A 1 114 ? 15.279 9.993 8.417 1.00 51.72 114 GLN A CA 1
ATOM 904 C C . GLN A 1 114 ? 14.031 9.169 8.729 1.00 51.72 114 GLN A C 1
ATOM 906 O O . GLN A 1 114 ? 13.315 8.752 7.820 1.00 51.72 114 GLN A O 1
ATOM 911 N N . GLY A 1 115 ? 13.778 8.864 10.004 1.00 56.34 115 GLY A N 1
ATOM 912 C CA . GLY A 1 115 ? 12.483 8.311 10.412 1.00 56.34 115 GLY A CA 1
ATOM 913 C C . GLY A 1 115 ? 11.324 9.215 9.964 1.00 56.34 115 GLY A C 1
ATOM 914 O O . GLY A 1 115 ? 11.532 10.256 9.334 1.00 56.34 115 GLY A O 1
ATOM 915 N N . LEU A 1 116 ? 10.090 8.854 10.303 1.00 63.31 116 LEU A N 1
ATOM 916 C CA . LEU A 1 116 ? 8.931 9.715 10.061 1.00 63.31 116 LEU A CA 1
ATOM 917 C C . LEU A 1 116 ? 8.957 10.913 11.041 1.00 63.31 116 LEU A C 1
ATOM 919 O O . LEU A 1 116 ? 8.184 10.978 11.983 1.00 63.31 116 LEU A O 1
ATOM 923 N N . LYS A 1 117 ? 9.930 11.822 10.891 1.00 63.31 117 LYS A N 1
ATOM 924 C CA . LYS A 1 117 ? 10.088 13.004 11.759 1.00 63.31 117 LYS A CA 1
ATOM 925 C C . LYS A 1 117 ? 9.001 14.050 11.503 1.00 63.31 117 LYS A C 1
ATOM 927 O O . LYS A 1 117 ? 8.696 14.836 12.387 1.00 63.31 117 LYS A O 1
ATOM 932 N N . GLU A 1 118 ? 8.426 14.036 10.303 1.00 71.44 118 GLU A N 1
ATOM 933 C CA . GLU A 1 118 ? 7.332 14.901 9.872 1.00 71.44 118 GLU A CA 1
ATOM 934 C C . GLU A 1 118 ? 6.321 14.065 9.087 1.00 71.44 118 GLU A C 1
ATOM 936 O O . GLU A 1 118 ? 6.713 13.245 8.243 1.00 71.44 118 GLU A O 1
ATOM 941 N N . SER A 1 119 ? 5.035 14.302 9.348 1.00 78.62 119 SER A N 1
ATOM 942 C CA . SER A 1 119 ? 3.927 13.707 8.601 1.00 78.62 119 SER A CA 1
ATOM 943 C C . SER A 1 119 ? 4.059 14.010 7.104 1.00 78.62 119 SER A C 1
ATOM 945 O O . SER A 1 119 ? 4.333 15.143 6.695 1.00 78.62 119 SER A O 1
ATOM 947 N N . LYS A 1 120 ? 3.887 12.990 6.254 1.00 82.62 120 LYS A N 1
ATOM 948 C CA . LYS A 1 120 ? 3.842 13.179 4.787 1.00 82.62 120 LYS A CA 1
ATOM 949 C C . LYS A 1 120 ? 2.424 13.379 4.275 1.00 82.62 120 LYS A C 1
ATOM 951 O O . LYS A 1 120 ? 2.236 13.734 3.106 1.00 82.62 120 LYS A O 1
ATOM 956 N N . ILE A 1 121 ? 1.445 13.139 5.130 1.00 87.38 121 ILE A N 1
ATOM 957 C CA . ILE A 1 121 ? 0.034 13.282 4.841 1.00 87.38 121 ILE A CA 1
ATOM 958 C C . ILE A 1 121 ? -0.391 14.677 5.291 1.00 87.38 121 ILE A C 1
ATOM 960 O O . ILE A 1 121 ? -0.291 15.042 6.448 1.00 87.38 121 ILE A O 1
ATOM 964 N N . LYS A 1 122 ? -0.865 15.492 4.349 1.00 87.38 122 LYS A N 1
ATOM 965 C CA . LYS A 1 122 ? -1.289 16.869 4.652 1.00 87.38 122 LYS A CA 1
ATOM 966 C C . LYS A 1 122 ? -2.674 16.952 5.296 1.00 87.38 122 LYS A C 1
ATOM 968 O O . LYS A 1 122 ? -3.076 18.035 5.706 1.00 87.38 122 LYS A O 1
ATOM 973 N N . ASN A 1 123 ? -3.419 15.849 5.309 1.00 89.00 123 ASN A N 1
ATOM 974 C CA . ASN A 1 123 ? -4.743 15.799 5.906 1.00 89.00 123 ASN A CA 1
ATOM 975 C C . ASN A 1 123 ? -4.594 15.827 7.441 1.00 89.00 123 ASN A C 1
ATOM 977 O O . ASN A 1 123 ? -3.932 14.941 7.977 1.00 89.00 123 ASN A O 1
ATOM 981 N N . PRO A 1 124 ? -5.172 16.822 8.137 1.00 87.94 124 PRO A N 1
ATOM 982 C CA . PRO A 1 124 ? -4.968 17.018 9.570 1.00 87.94 124 PRO A CA 1
ATOM 983 C C . PRO A 1 124 ? -5.883 16.147 10.447 1.00 87.94 124 PRO A C 1
ATOM 985 O O . PRO A 1 124 ? -5.996 16.408 11.636 1.00 87.94 124 PRO A O 1
ATOM 988 N N . SER A 1 125 ? -6.600 15.169 9.883 1.00 93.62 125 SER A N 1
ATOM 989 C CA . SER A 1 125 ? -7.537 14.345 10.650 1.00 93.62 125 SER A CA 1
ATOM 990 C C . SER A 1 125 ? -6.828 13.493 11.706 1.00 93.62 125 SER A C 1
ATOM 992 O O . SER A 1 125 ? -5.954 12.692 11.380 1.00 93.62 125 SER A O 1
ATOM 994 N N . ASP A 1 126 ? -7.313 13.569 12.947 1.00 94.69 126 ASP A N 1
ATOM 995 C CA . ASP A 1 126 ? -6.818 12.774 14.083 1.00 94.69 126 ASP A CA 1
ATOM 996 C C . ASP A 1 126 ? -7.048 11.259 13.928 1.00 94.69 126 ASP A C 1
ATOM 998 O O . ASP A 1 126 ? -6.495 10.459 14.677 1.00 94.69 126 ASP A O 1
ATOM 1002 N N . LYS A 1 127 ? -7.849 10.843 12.938 1.00 96.19 127 LYS A N 1
ATOM 1003 C CA . LYS A 1 127 ? -8.080 9.428 12.608 1.00 96.19 127 LYS A CA 1
ATOM 1004 C C . LYS A 1 127 ? -6.874 8.786 11.914 1.00 96.19 127 LYS A C 1
ATOM 1006 O O . LYS A 1 127 ? -6.851 7.570 11.736 1.00 96.19 127 LYS A O 1
ATOM 1011 N N . ILE A 1 128 ? -5.920 9.578 11.425 1.00 95.94 128 ILE A N 1
ATOM 1012 C CA . ILE A 1 128 ? -4.848 9.103 10.545 1.00 95.94 128 ILE A CA 1
ATOM 1013 C C . ILE A 1 128 ? -3.628 8.697 11.367 1.00 95.94 128 ILE A C 1
ATOM 1015 O O . ILE A 1 128 ? -3.065 9.493 12.112 1.00 95.94 128 ILE A O 1
ATOM 1019 N N . ILE A 1 129 ? -3.169 7.461 11.162 1.00 94.88 129 ILE A N 1
ATOM 1020 C CA . ILE A 1 129 ? -1.972 6.915 11.805 1.00 94.88 129 ILE A CA 1
ATOM 1021 C C . ILE A 1 129 ? -0.986 6.502 10.714 1.00 94.88 129 ILE A C 1
ATOM 1023 O O . ILE A 1 129 ? -1.299 5.677 9.853 1.00 94.88 129 ILE A O 1
ATOM 1027 N N . GLU A 1 130 ? 0.215 7.078 10.728 1.00 93.38 130 GLU A N 1
ATOM 1028 C CA . GLU A 1 130 ? 1.233 6.831 9.708 1.00 93.38 130 GLU A CA 1
ATOM 1029 C C . GLU A 1 130 ? 2.281 5.814 10.153 1.00 93.38 130 GLU A C 1
ATOM 1031 O O . GLU A 1 130 ? 2.895 5.934 11.211 1.00 93.38 130 GLU A O 1
ATOM 1036 N N . TYR A 1 131 ? 2.569 4.864 9.266 1.00 91.56 131 TYR A N 1
ATOM 1037 C CA . TYR A 1 131 ? 3.646 3.902 9.426 1.00 91.56 131 TYR A CA 1
ATOM 1038 C C . TYR A 1 131 ? 4.633 4.025 8.270 1.00 91.56 131 TYR A C 1
ATOM 1040 O O . TYR A 1 131 ? 4.296 3.859 7.088 1.00 91.56 131 TYR A O 1
ATOM 1048 N N . GLY A 1 132 ? 5.897 4.254 8.625 1.00 88.38 132 GLY A N 1
ATOM 1049 C CA . GLY A 1 132 ? 7.003 4.089 7.692 1.00 88.38 132 GLY A CA 1
ATOM 1050 C C . GLY A 1 132 ? 7.104 2.633 7.237 1.00 88.38 132 GLY A C 1
ATOM 1051 O O . GLY A 1 132 ? 6.860 1.711 8.011 1.00 88.38 132 GLY A O 1
ATOM 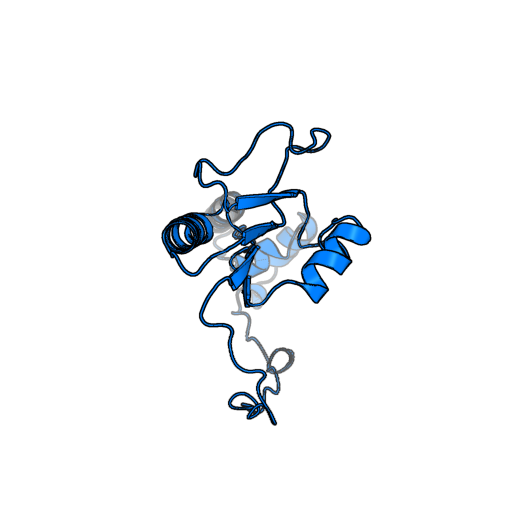1052 N N . GLY A 1 133 ? 7.473 2.398 5.977 1.00 83.62 133 GLY A N 1
ATOM 1053 C CA . GLY A 1 133 ? 7.572 1.028 5.478 1.00 83.62 133 GLY A CA 1
ATOM 1054 C C . GLY A 1 133 ? 8.037 0.904 4.034 1.00 83.62 133 GLY A C 1
ATOM 1055 O O . GLY A 1 133 ? 8.244 1.897 3.339 1.00 83.62 133 GLY A O 1
ATOM 1056 N N . ASN A 1 134 ? 8.189 -0.338 3.581 1.00 84.56 134 ASN A N 1
ATOM 1057 C CA . ASN A 1 134 ? 8.522 -0.691 2.206 1.00 84.56 134 ASN A CA 1
ATOM 1058 C C . ASN A 1 134 ? 7.712 -1.920 1.773 1.00 84.56 134 ASN A C 1
ATOM 1060 O O . ASN A 1 134 ? 7.859 -2.992 2.356 1.00 84.56 134 ASN A O 1
ATOM 1064 N N . LEU A 1 135 ? 6.898 -1.763 0.725 1.00 86.06 135 LEU A N 1
ATOM 1065 C CA . LEU A 1 135 ? 6.020 -2.808 0.190 1.00 86.06 135 LEU A CA 1
ATOM 1066 C C . LEU A 1 135 ? 6.787 -4.055 -0.287 1.00 86.06 135 LEU A C 1
ATOM 1068 O O . LEU A 1 135 ? 6.284 -5.167 -0.179 1.00 86.06 135 LEU A O 1
ATOM 1072 N N . SER A 1 136 ? 8.020 -3.879 -0.765 1.00 86.50 136 SER A N 1
ATOM 1073 C CA . SER A 1 136 ? 8.876 -4.971 -1.243 1.00 86.50 136 SER A CA 1
ATOM 1074 C C . SER A 1 136 ? 9.576 -5.732 -0.112 1.00 86.50 136 SER A C 1
ATOM 1076 O O . SER A 1 136 ? 10.271 -6.712 -0.365 1.00 86.50 136 SER A O 1
ATOM 1078 N N . SER A 1 137 ? 9.458 -5.271 1.136 1.00 87.88 137 SER A N 1
ATOM 1079 C CA . SER A 1 137 ? 10.096 -5.894 2.298 1.00 87.88 137 SER A CA 1
ATOM 1080 C C . SER A 1 137 ? 9.140 -6.826 3.038 1.00 87.88 137 SER A C 1
ATOM 1082 O O . SER A 1 137 ? 7.937 -6.579 3.130 1.00 87.88 137 SER A O 1
ATOM 1084 N N . ARG A 1 138 ? 9.691 -7.877 3.659 1.00 89.44 138 ARG A N 1
ATOM 1085 C CA . ARG A 1 138 ? 8.942 -8.733 4.590 1.00 89.44 138 ARG A CA 1
ATOM 1086 C C . ARG A 1 138 ? 8.287 -7.870 5.678 1.00 89.44 138 ARG A C 1
ATOM 1088 O O . ARG A 1 138 ? 8.914 -6.940 6.188 1.00 89.44 138 ARG A O 1
ATOM 1095 N N . ARG A 1 139 ? 7.030 -8.183 6.024 1.00 89.06 139 ARG A N 1
ATOM 1096 C CA . ARG A 1 139 ? 6.200 -7.410 6.975 1.00 89.06 139 ARG A CA 1
ATOM 1097 C C . ARG A 1 139 ? 6.123 -5.917 6.642 1.00 89.06 139 ARG A 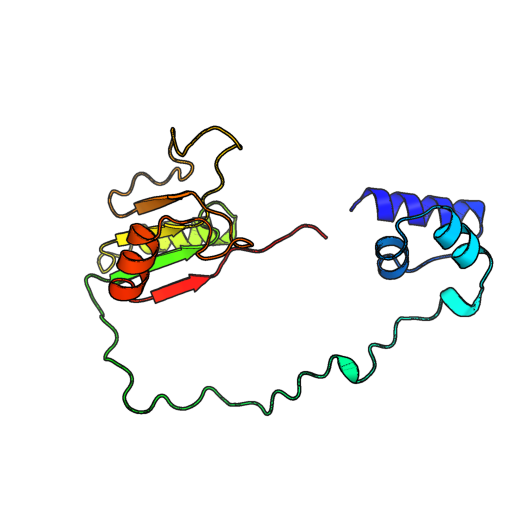C 1
ATOM 1099 O O . ARG A 1 139 ? 5.948 -5.097 7.532 1.00 89.06 139 ARG A O 1
ATOM 1106 N N . LEU A 1 140 ? 6.306 -5.547 5.374 1.00 90.44 140 LEU A N 1
ATOM 1107 C CA . LEU A 1 140 ? 6.226 -4.161 4.911 1.00 90.44 140 LEU A CA 1
ATOM 1108 C C . LEU A 1 140 ? 7.261 -3.243 5.585 1.00 90.44 140 LEU A C 1
ATOM 1110 O O . LEU A 1 140 ? 7.110 -2.023 5.590 1.00 90.44 140 LEU A O 1
A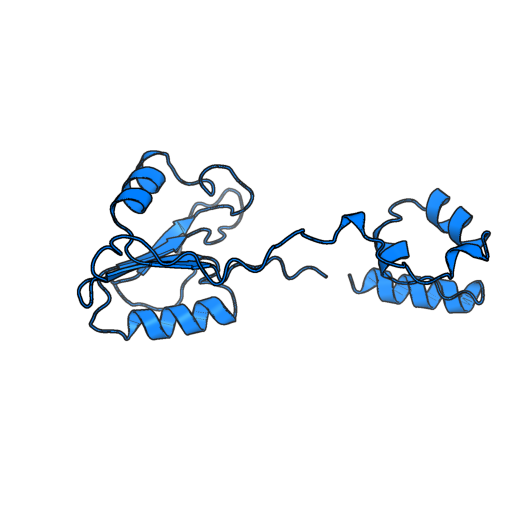TOM 1114 N N . ARG A 1 141 ? 8.327 -3.837 6.147 1.00 89.75 141 ARG A N 1
ATOM 1115 C CA . ARG A 1 141 ? 9.328 -3.182 7.004 1.00 89.75 141 ARG A CA 1
ATOM 1116 C C . ARG A 1 141 ? 8.767 -2.581 8.305 1.00 89.75 141 ARG A C 1
ATOM 1118 O O . ARG A 1 141 ? 9.396 -1.700 8.882 1.00 89.75 141 ARG A O 1
ATOM 1125 N N . LEU A 1 142 ? 7.617 -3.064 8.765 1.00 90.94 142 LEU A N 1
ATOM 1126 C CA . LEU A 1 142 ? 7.050 -2.728 10.068 1.00 90.94 142 LEU A CA 1
ATOM 1127 C C . LEU A 1 142 ? 7.766 -3.486 11.191 1.00 90.94 142 LEU A C 1
ATOM 1129 O O . LEU A 1 142 ? 8.377 -4.541 10.963 1.00 90.94 142 LEU A O 1
ATOM 1133 N N . SER A 1 143 ? 7.658 -2.963 12.415 1.00 91.44 143 SER A N 1
ATOM 1134 C CA . SER A 1 143 ? 8.043 -3.718 13.604 1.00 91.44 143 SER A CA 1
ATOM 1135 C C . SER A 1 143 ? 7.148 -4.957 13.749 1.00 91.44 143 SER A C 1
ATOM 1137 O O . SER A 1 143 ? 6.034 -5.010 13.222 1.00 91.44 143 SER A O 1
ATOM 1139 N N . THR A 1 144 ? 7.632 -5.983 14.450 1.00 93.62 144 THR A N 1
ATOM 1140 C CA . THR A 1 144 ? 6.834 -7.195 14.698 1.00 93.62 144 THR A CA 1
ATOM 1141 C C . THR A 1 144 ? 5.544 -6.865 15.450 1.00 93.62 144 THR A C 1
ATOM 1143 O O . THR A 1 144 ? 4.499 -7.419 15.119 1.00 93.62 144 THR A O 1
ATOM 1146 N N . ASN A 1 145 ? 5.611 -5.926 16.398 1.00 94.38 145 ASN A N 1
ATOM 1147 C CA . ASN A 1 145 ? 4.467 -5.507 17.200 1.00 94.38 145 ASN A CA 1
ATOM 1148 C C . ASN A 1 145 ? 3.437 -4.759 16.349 1.00 94.38 145 ASN A C 1
ATOM 1150 O O . ASN A 1 145 ? 2.274 -5.138 16.364 1.00 94.38 145 ASN A O 1
ATOM 1154 N N . ASP A 1 146 ? 3.854 -3.771 15.549 1.00 93.56 146 ASP A N 1
ATOM 1155 C CA . ASP A 1 146 ? 2.927 -3.033 14.674 1.00 93.56 146 ASP A CA 1
ATOM 1156 C C . ASP A 1 146 ? 2.257 -3.964 13.669 1.00 93.56 146 ASP A C 1
ATOM 1158 O O . ASP A 1 146 ? 1.053 -3.883 13.444 1.00 93.56 146 ASP A O 1
ATOM 1162 N N . PHE A 1 147 ? 3.032 -4.879 13.079 1.00 94.81 147 PHE A N 1
ATOM 1163 C CA . PHE A 1 147 ? 2.496 -5.858 12.146 1.00 94.81 147 PHE A CA 1
ATOM 1164 C C . PHE A 1 147 ? 1.429 -6.733 12.814 1.00 94.81 147 PHE A C 1
ATOM 1166 O O . PHE A 1 147 ? 0.348 -6.885 12.255 1.00 94.81 147 PHE A O 1
ATOM 1173 N N . HIS A 1 148 ? 1.704 -7.261 14.011 1.00 95.06 148 HIS A N 1
ATOM 1174 C CA . HIS A 1 148 ? 0.755 -8.087 14.758 1.00 95.06 148 HIS A CA 1
ATOM 1175 C C . HIS A 1 148 ? -0.512 -7.308 15.133 1.00 95.06 148 HIS A C 1
ATOM 1177 O O . HIS A 1 148 ? -1.621 -7.734 14.810 1.00 95.06 148 HIS A O 1
ATOM 1183 N N . SER A 1 149 ? -0.349 -6.121 15.721 1.00 94.38 149 SER A N 1
ATOM 1184 C CA . SER A 1 149 ? -1.462 -5.249 16.097 1.00 94.38 149 SER A CA 1
ATOM 1185 C C . SER A 1 149 ? -2.356 -4.934 14.899 1.00 94.38 149 SER A C 1
ATOM 1187 O O . SER A 1 149 ? -3.576 -5.034 15.000 1.00 94.38 149 SER A O 1
ATOM 1189 N N . LEU A 1 150 ? -1.775 -4.613 13.738 1.00 94.56 150 LEU A N 1
ATOM 1190 C CA . LEU A 1 150 ? -2.533 -4.362 12.508 1.00 94.56 150 LEU A CA 1
ATOM 1191 C C . LEU A 1 150 ? -3.263 -5.620 12.018 1.00 94.56 150 LEU A C 1
ATOM 1193 O O . LEU A 1 150 ? -4.421 -5.539 11.618 1.00 94.56 150 LEU A O 1
ATOM 1197 N N . THR A 1 151 ? -2.634 -6.796 12.074 1.00 92.19 151 THR A N 1
ATOM 1198 C CA . THR A 1 151 ? -3.285 -8.040 11.627 1.00 92.19 151 THR A CA 1
ATOM 1199 C C . THR A 1 151 ? -4.500 -8.433 12.462 1.00 92.19 151 THR A C 1
ATOM 1201 O O . THR A 1 151 ? -5.417 -9.055 11.933 1.00 92.19 151 THR A O 1
ATOM 1204 N N . GLU A 1 152 ? -4.535 -8.059 13.740 1.00 92.31 152 GLU A N 1
ATOM 1205 C CA . GLU A 1 152 ? -5.648 -8.384 14.641 1.00 92.31 152 GLU A CA 1
ATOM 1206 C C . GLU A 1 152 ? -6.769 -7.340 14.627 1.00 92.31 152 GLU A C 1
ATOM 1208 O O . GLU A 1 152 ? -7.909 -7.638 14.986 1.00 92.31 152 GLU A O 1
ATOM 1213 N N . SER A 1 153 ? -6.449 -6.101 14.249 1.00 90.56 153 SER A N 1
ATOM 1214 C CA . SER A 1 153 ? -7.334 -4.951 14.437 1.00 90.56 153 SER A CA 1
ATOM 1215 C C . SER A 1 153 ? -8.059 -4.489 13.174 1.00 90.56 153 SER A C 1
ATOM 1217 O O . SER A 1 153 ? -9.177 -3.977 13.275 1.00 90.56 153 SER A O 1
ATOM 1219 N N . ILE A 1 154 ? -7.449 -4.649 12.002 1.00 93.69 154 ILE A N 1
ATOM 1220 C CA . ILE A 1 154 ? -7.938 -4.054 10.757 1.00 93.69 154 ILE A CA 1
ATOM 1221 C C . ILE A 1 154 ? -9.187 -4.772 10.236 1.00 93.69 154 ILE A C 1
ATOM 1223 O O . ILE A 1 154 ? -9.212 -5.993 10.091 1.00 93.69 154 ILE A O 1
ATOM 1227 N N . ASP A 1 155 ? -10.203 -3.985 9.879 1.00 91.38 155 ASP A N 1
ATOM 1228 C CA . ASP A 1 155 ? -11.468 -4.476 9.326 1.00 91.38 155 ASP A CA 1
ATOM 1229 C C . ASP A 1 155 ? -11.455 -4.504 7.786 1.00 91.38 155 ASP A C 1
ATOM 1231 O O . ASP A 1 155 ? -12.142 -5.315 7.163 1.00 91.38 155 ASP A O 1
ATOM 1235 N N . LEU A 1 156 ? -10.686 -3.608 7.158 1.00 90.56 156 LEU A N 1
ATOM 1236 C CA . LEU A 1 156 ? -10.622 -3.449 5.704 1.00 90.56 156 LEU A CA 1
ATOM 1237 C C . LEU A 1 156 ? -9.216 -3.049 5.251 1.00 90.56 156 LEU A C 1
ATOM 1239 O O . LEU A 1 156 ? -8.605 -2.134 5.799 1.00 90.56 156 LEU A O 1
ATOM 1243 N N . ILE A 1 157 ? -8.738 -3.693 4.187 1.00 93.94 157 ILE A N 1
ATOM 1244 C CA . ILE A 1 157 ? -7.473 -3.363 3.527 1.00 93.94 157 ILE A CA 1
ATOM 1245 C C . ILE A 1 157 ? -7.766 -2.760 2.154 1.00 93.94 157 ILE A C 1
ATOM 1247 O O . ILE A 1 157 ? -8.411 -3.390 1.317 1.00 93.94 157 ILE A O 1
ATOM 1251 N N . ILE A 1 158 ? -7.234 -1.565 1.903 1.00 95.00 158 ILE A N 1
ATOM 1252 C CA . ILE A 1 158 ? -7.247 -0.910 0.595 1.00 95.00 158 ILE A CA 1
ATOM 1253 C C . ILE A 1 158 ? -5.813 -0.840 0.068 1.00 95.00 158 ILE A C 1
ATOM 1255 O O . ILE A 1 158 ? -4.953 -0.107 0.573 1.00 95.00 158 ILE A O 1
ATOM 1259 N N . HIS A 1 159 ? -5.543 -1.616 -0.981 1.00 93.25 159 HIS A N 1
ATOM 1260 C CA . HIS A 1 159 ? -4.240 -1.640 -1.632 1.00 93.25 159 HIS A CA 1
ATOM 1261 C C . HIS A 1 159 ? -4.218 -0.742 -2.877 1.00 93.25 159 HIS A C 1
ATOM 1263 O O . HIS A 1 159 ? -4.642 -1.165 -3.948 1.00 93.25 159 HIS A O 1
ATOM 1269 N N . SER A 1 160 ? -3.717 0.489 -2.730 1.00 90.62 160 SER A N 1
ATOM 1270 C CA . SER A 1 160 ? -3.613 1.470 -3.823 1.00 90.62 160 SER A CA 1
ATOM 1271 C C . SER A 1 160 ? -2.174 1.858 -4.175 1.00 90.62 160 SER A C 1
ATOM 1273 O O . SER A 1 160 ? -1.979 2.719 -5.033 1.00 90.62 160 SER A O 1
ATOM 1275 N N . SER A 1 161 ? -1.162 1.258 -3.533 1.00 86.31 161 SER A N 1
ATOM 1276 C CA . SER A 1 161 ? 0.234 1.506 -3.909 1.00 86.31 161 SER A CA 1
ATOM 1277 C C . SER A 1 161 ? 0.586 0.773 -5.197 1.00 86.31 161 SER A C 1
ATOM 1279 O O . SER A 1 161 ? 0.332 -0.422 -5.328 1.00 86.31 161 SER A O 1
ATOM 1281 N N . ALA A 1 162 ? 1.212 1.481 -6.135 1.00 82.50 162 ALA A N 1
ATOM 1282 C CA . ALA A 1 162 ? 1.679 0.893 -7.383 1.00 82.50 162 ALA A CA 1
ATOM 1283 C C . ALA A 1 162 ? 3.065 1.418 -7.762 1.00 82.50 162 ALA A C 1
ATOM 1285 O O . ALA A 1 162 ? 3.373 2.604 -7.622 1.00 82.50 162 ALA A O 1
ATOM 1286 N N . ASN A 1 163 ? 3.903 0.545 -8.325 1.00 74.31 163 ASN A N 1
ATOM 1287 C CA . ASN A 1 163 ? 5.106 1.001 -9.008 1.00 74.31 163 ASN A CA 1
ATOM 1288 C C . ASN A 1 163 ? 4.724 1.528 -10.399 1.00 74.31 163 ASN A C 1
ATOM 1290 O O . ASN A 1 163 ? 4.383 0.752 -11.285 1.00 74.31 163 ASN A O 1
ATOM 1294 N N . ARG A 1 164 ? 4.771 2.852 -10.577 1.00 65.88 164 ARG A N 1
ATOM 1295 C CA . ARG A 1 164 ? 4.421 3.531 -11.838 1.00 65.88 164 ARG A CA 1
ATOM 1296 C C . ARG A 1 164 ? 5.631 3.811 -12.737 1.00 65.88 164 ARG A C 1
ATOM 1298 O O . ARG A 1 164 ? 5.518 4.587 -13.681 1.00 65.88 164 ARG A O 1
ATOM 1305 N N . ALA A 1 165 ? 6.795 3.237 -12.434 1.00 59.62 165 ALA A N 1
ATOM 1306 C CA . ALA A 1 165 ? 7.953 3.332 -13.311 1.00 59.62 165 ALA A CA 1
ATOM 1307 C C . ALA A 1 165 ? 7.745 2.426 -14.537 1.00 59.62 165 ALA A C 1
ATOM 1309 O O . ALA A 1 165 ? 7.921 1.212 -14.451 1.00 59.62 165 ALA A O 1
ATOM 1310 N N . PHE A 1 166 ? 7.363 3.036 -15.660 1.00 51.09 166 PHE A N 1
ATOM 1311 C CA . PHE A 1 166 ? 7.355 2.428 -16.994 1.00 51.09 166 PHE A CA 1
ATOM 1312 C C . PHE A 1 166 ? 8.612 2.856 -17.766 1.00 51.09 166 PHE A C 1
ATOM 1314 O O . PHE A 1 166 ? 9.020 4.040 -17.669 1.00 51.09 166 PHE A O 1
#

Sequence (166 aa):
SLLLVRLQSIIKERFNIVLPLVKLYKCSTLDRLAGMIQDPSMSQPIVWEDKVKLKISYVRGAKLENPKPLRLTNKRVLLTGSTEYLGKHILDQLALDPNMSEIHCITVRSKEGQGLKESKIKNPSDKIIEYGGNLSSRRLRLSTNDFHSLTESIDLIIHSSANRAF

Foldseek 3Di:
DVVLVVVQVVLCVPLVDRAPSVVSVVDPDPVVVVVLSVDPVRNDDPDPDPPPPPPPPPPVPPPPDDDPPQQPAQAEEEEECCLPDVNVVVVVVLLPDRRYQAYEYEQPDDDPPDAPPDDSRPDPRPRYDYYHAQPPDDLRPDDPVVSVCCVVGHRYYDYDDDDPDD

pLDDT: mean 82.04, std 13.55, range [51.09, 97.5]

Secondary structure (DSSP, 8-state):
-HHHHHHHHHHHHHHS----HHHHHH--SHHHHHHHHH-GGGGS-----GGG------------SSPPPPP-SSEEEEEESTTSHHHHHHHHHHHH-TTEEEEEEEEE-PPTT--S-S-S-----TTEEEEE--TTSGGGG--HHHHHHHHHH-SEEEE-------

Radius of gyration: 23.12 Å; chains: 1; bounding box: 48×38×58 Å